Protein AF-A0A847VQB8-F1 (afdb_monomer_lite)

Secondary structure (DSSP, 8-state):
--HHHHHHHHHHHHHHHHHHHHHHHHHHHHHHHHHHHHHHHHHHHHHHHHHHHHHHHHHHHHHHHHHHHHHHHHHH--PPP------------------------PPP-S-TTSS--SEEE----TT------PPTT-TTTSEEE-

Structure (mmCIF, N/CA/C/O backbone):
data_AF-A0A847VQB8-F1
#
_entry.id   AF-A0A847VQB8-F1
#
loop_
_atom_site.group_PDB
_atom_site.id
_atom_site.type_symbol
_atom_site.label_atom_id
_atom_site.label_alt_id
_atom_site.label_comp_id
_atom_site.label_asym_id
_atom_site.label_entity_id
_atom_site.label_seq_id
_atom_site.pdbx_PDB_ins_code
_atom_site.Cartn_x
_atom_site.Cartn_y
_atom_site.Cartn_z
_atom_site.occupancy
_atom_site.B_iso_or_equiv
_atom_site.auth_seq_id
_atom_site.auth_comp_id
_atom_site.auth_asym_id
_atom_site.auth_atom_id
_atom_site.pdbx_PDB_model_num
ATOM 1 N N . MET A 1 1 ? 34.970 0.532 -39.005 1.00 57.41 1 MET A N 1
ATOM 2 C CA . MET A 1 1 ? 33.813 1.270 -38.434 1.00 57.41 1 MET A CA 1
ATOM 3 C C . MET A 1 1 ? 32.731 0.390 -37.790 1.00 57.41 1 MET A C 1
ATOM 5 O O . MET A 1 1 ? 32.004 0.920 -36.962 1.00 57.41 1 MET A O 1
ATOM 9 N N . LYS A 1 2 ? 32.601 -0.912 -38.112 1.00 62.44 2 LYS A N 1
ATOM 10 C CA . LYS A 1 2 ? 31.573 -1.794 -37.508 1.00 62.44 2 LYS A CA 1
ATOM 11 C C . LYS A 1 2 ? 31.875 -2.231 -36.062 1.00 62.44 2 LYS A C 1
ATOM 13 O O . LYS A 1 2 ? 30.951 -2.322 -35.268 1.00 62.44 2 LYS A O 1
ATOM 18 N N . GLU A 1 3 ? 33.148 -2.394 -35.710 1.00 68.69 3 GLU A N 1
ATOM 19 C CA . GLU A 1 3 ? 3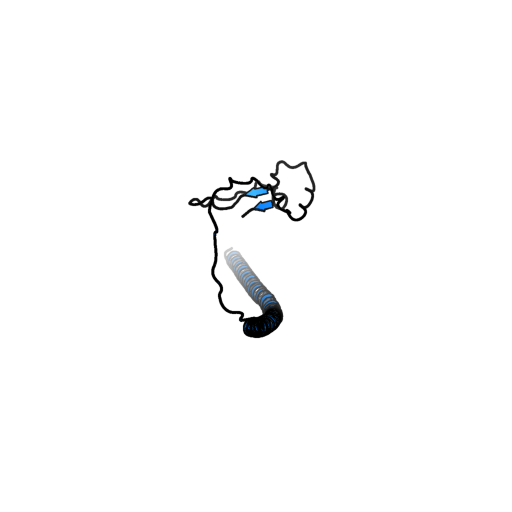3.603 -2.869 -34.389 1.00 68.69 3 GLU A CA 1
ATOM 20 C C . GLU A 1 3 ? 33.070 -2.024 -33.215 1.00 68.69 3 GLU A C 1
ATOM 22 O O . GLU A 1 3 ? 32.497 -2.551 -32.266 1.00 68.69 3 GLU A O 1
ATOM 27 N N . ASN A 1 4 ? 33.089 -0.694 -33.357 1.00 76.50 4 ASN A N 1
ATOM 28 C CA . ASN A 1 4 ? 32.594 0.234 -32.334 1.00 76.50 4 ASN A CA 1
ATOM 29 C C . ASN A 1 4 ? 31.078 0.149 -32.069 1.00 76.50 4 ASN A C 1
ATOM 31 O O . ASN A 1 4 ? 30.610 0.643 -31.043 1.00 76.50 4 ASN A O 1
ATOM 35 N N . GLN A 1 5 ? 30.278 -0.414 -32.982 1.00 79.88 5 GLN A N 1
ATOM 36 C CA . GLN A 1 5 ? 28.830 -0.532 -32.768 1.00 79.88 5 GLN A CA 1
ATOM 37 C C . GLN A 1 5 ? 28.461 -1.743 -31.912 1.00 79.88 5 GLN A C 1
ATOM 39 O O . GLN A 1 5 ? 27.519 -1.665 -31.119 1.00 79.88 5 GLN A O 1
ATOM 44 N N . ASP A 1 6 ? 29.201 -2.842 -32.034 1.00 83.88 6 ASP A N 1
ATOM 45 C CA . ASP A 1 6 ? 28.913 -4.064 -31.286 1.00 83.88 6 ASP A CA 1
ATOM 46 C C . ASP A 1 6 ? 29.335 -3.941 -29.818 1.00 83.88 6 ASP A C 1
ATOM 48 O O . ASP A 1 6 ? 28.625 -4.420 -28.931 1.00 83.88 6 ASP A O 1
ATOM 52 N N . GLU A 1 7 ? 30.417 -3.216 -29.529 1.00 85.44 7 GLU A N 1
ATOM 53 C CA . GLU A 1 7 ? 30.835 -2.914 -28.154 1.00 85.44 7 GLU A CA 1
ATOM 54 C C . GLU A 1 7 ? 29.818 -2.037 -27.417 1.00 85.44 7 GLU A C 1
ATOM 56 O O . GLU A 1 7 ? 29.418 -2.348 -26.294 1.00 85.44 7 GLU A O 1
ATOM 61 N N . ARG A 1 8 ? 29.296 -0.996 -28.079 1.00 84.88 8 ARG A N 1
ATOM 62 C CA . ARG A 1 8 ? 28.245 -0.134 -27.511 1.00 84.88 8 ARG A CA 1
ATOM 63 C C . ARG A 1 8 ? 26.967 -0.915 -27.206 1.00 84.88 8 ARG A C 1
ATOM 65 O O . ARG A 1 8 ? 26.365 -0.723 -26.151 1.00 84.88 8 ARG A O 1
ATOM 72 N N . LYS A 1 9 ? 26.573 -1.839 -28.090 1.00 87.62 9 LYS A N 1
ATOM 73 C CA . LYS A 1 9 ? 25.417 -2.724 -27.865 1.00 87.62 9 LYS A CA 1
ATOM 74 C C . LYS A 1 9 ? 25.640 -3.686 -26.699 1.00 87.62 9 LYS A C 1
ATOM 76 O O . LYS A 1 9 ? 24.699 -3.944 -25.949 1.00 87.62 9 LYS A O 1
ATOM 81 N N . LYS A 1 10 ? 26.858 -4.210 -26.522 1.00 89.25 10 LYS A N 1
ATOM 82 C CA . LYS A 1 10 ? 27.205 -5.062 -25.373 1.00 89.25 10 LYS A CA 1
ATOM 83 C C . LYS A 1 10 ? 27.106 -4.287 -24.058 1.00 89.25 10 LYS A C 1
ATOM 85 O O . LYS A 1 10 ? 26.440 -4.762 -23.145 1.00 89.25 10 LYS A O 1
ATOM 90 N N . ILE A 1 11 ? 27.669 -3.079 -23.991 1.00 91.62 11 ILE A N 1
ATOM 91 C CA . ILE A 1 11 ? 27.610 -2.224 -22.792 1.00 91.62 11 ILE A CA 1
ATOM 92 C C . ILE A 1 11 ? 26.157 -1.878 -22.435 1.00 91.62 11 ILE A C 1
ATOM 94 O O . ILE A 1 11 ? 25.763 -1.993 -21.276 1.00 91.62 11 ILE A O 1
ATOM 98 N N . MET A 1 12 ? 25.329 -1.542 -23.432 1.00 92.81 12 MET A N 1
ATOM 99 C CA . MET A 1 12 ? 23.909 -1.250 -23.212 1.00 92.81 12 MET A CA 1
ATOM 100 C C . MET A 1 12 ? 23.149 -2.462 -22.653 1.00 92.81 12 MET A C 1
ATOM 102 O O . MET A 1 12 ? 22.396 -2.323 -21.692 1.00 92.81 12 MET A O 1
ATOM 106 N N . LYS A 1 13 ? 23.375 -3.664 -23.204 1.00 93.50 13 LYS A N 1
ATOM 107 C CA . LYS A 1 13 ? 22.748 -4.898 -22.700 1.00 93.50 13 LYS A CA 1
ATOM 108 C C . LYS A 1 13 ? 23.161 -5.210 -21.263 1.00 93.50 13 LYS A C 1
ATOM 110 O O . LYS A 1 13 ? 22.306 -5.568 -20.460 1.00 93.50 13 LYS A O 1
ATOM 115 N N . VAL A 1 14 ? 24.442 -5.046 -20.933 1.00 96.31 14 VAL A N 1
ATOM 116 C CA . VAL A 1 14 ? 24.949 -5.267 -19.570 1.00 96.31 14 VAL A CA 1
ATOM 117 C C . VAL A 1 14 ? 24.317 -4.282 -18.586 1.00 96.31 14 VAL A C 1
ATOM 119 O O . VAL A 1 14 ? 23.876 -4.700 -17.519 1.00 96.31 14 VAL A O 1
ATOM 122 N N . GLY A 1 15 ? 24.191 -3.005 -18.962 1.00 96.25 15 GLY A N 1
ATOM 123 C CA . GLY A 1 15 ? 23.522 -1.999 -18.133 1.00 96.25 15 GLY A CA 1
ATOM 124 C C . GLY A 1 15 ? 22.062 -2.349 -17.837 1.00 96.25 15 GLY A C 1
ATOM 125 O O . GLY A 1 15 ? 21.636 -2.289 -16.687 1.00 96.25 15 GLY A O 1
ATOM 126 N N . VAL A 1 16 ? 21.311 -2.795 -18.849 1.00 96.75 16 VAL A N 1
ATOM 127 C CA . VAL A 1 16 ? 19.906 -3.208 -18.674 1.00 96.75 16 VAL A CA 1
ATOM 128 C C . VAL A 1 16 ? 19.790 -4.420 -17.748 1.00 96.75 16 VAL A C 1
ATOM 130 O O . VAL A 1 16 ? 18.934 -4.429 -16.866 1.00 96.75 16 VAL A O 1
ATOM 133 N N . ILE A 1 17 ? 20.665 -5.418 -17.906 1.00 97.06 17 ILE A N 1
ATOM 134 C CA . ILE A 1 17 ? 20.681 -6.608 -17.042 1.00 97.06 17 ILE A CA 1
ATOM 135 C C . ILE A 1 17 ? 20.980 -6.215 -15.590 1.00 97.06 17 ILE A C 1
ATOM 137 O O . ILE A 1 17 ? 20.297 -6.678 -14.679 1.00 97.06 17 ILE A O 1
ATOM 141 N N . LEU A 1 18 ? 21.949 -5.325 -15.369 1.00 97.00 18 LEU A N 1
ATOM 142 C CA . LEU A 1 18 ? 22.316 -4.862 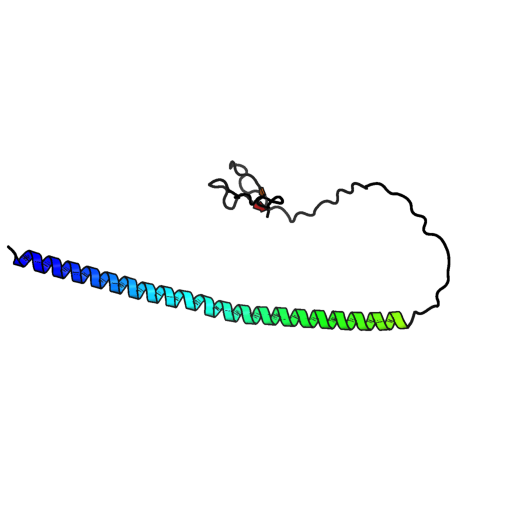-14.032 1.00 97.00 18 LEU A CA 1
ATOM 143 C C . LEU A 1 18 ? 21.165 -4.106 -13.351 1.00 97.00 18 LEU A C 1
ATOM 145 O O . LEU A 1 18 ? 20.870 -4.364 -12.186 1.00 97.00 18 LEU A O 1
ATOM 149 N N . ILE A 1 19 ? 20.464 -3.235 -14.082 1.00 97.38 19 ILE A N 1
ATOM 150 C CA . ILE A 1 19 ? 19.287 -2.517 -13.565 1.00 97.38 19 ILE A CA 1
ATOM 151 C C . ILE A 1 19 ? 18.157 -3.495 -13.219 1.00 97.38 19 ILE A C 1
ATOM 153 O O . ILE A 1 19 ? 17.562 -3.380 -12.150 1.00 97.38 19 ILE A O 1
ATOM 157 N N . MET A 1 20 ? 17.890 -4.486 -14.075 1.00 97.44 20 MET A N 1
ATOM 158 C CA . MET A 1 20 ? 16.889 -5.528 -13.808 1.00 97.44 20 MET A CA 1
ATOM 159 C C . MET A 1 20 ? 17.182 -6.291 -12.511 1.00 97.44 20 MET A C 1
ATOM 161 O O . MET A 1 20 ? 16.282 -6.504 -11.701 1.00 97.44 20 MET A O 1
ATOM 165 N N . ILE A 1 21 ? 18.448 -6.651 -12.280 1.00 97.75 21 ILE A N 1
ATOM 166 C CA . ILE A 1 21 ? 18.870 -7.331 -11.049 1.00 97.75 21 ILE A CA 1
ATOM 167 C C . ILE A 1 21 ? 18.657 -6.428 -9.827 1.00 97.75 21 ILE A C 1
ATOM 169 O O . ILE A 1 21 ? 18.134 -6.892 -8.816 1.00 97.75 21 ILE A O 1
ATOM 173 N N . LEU A 1 22 ? 19.009 -5.141 -9.911 1.00 97.50 22 LEU A N 1
ATOM 174 C CA . LEU A 1 22 ? 18.808 -4.195 -8.807 1.00 97.50 22 LEU A CA 1
ATOM 175 C C . LEU A 1 22 ? 17.328 -4.033 -8.447 1.00 97.50 22 LEU A C 1
ATOM 177 O O . LEU A 1 22 ? 16.982 -4.076 -7.266 1.00 97.50 22 LEU A O 1
ATOM 181 N N . VAL A 1 23 ? 16.452 -3.905 -9.449 1.00 97.25 23 VAL A N 1
ATOM 182 C CA . VAL A 1 23 ? 14.997 -3.836 -9.235 1.00 97.25 23 VAL A CA 1
ATOM 183 C C . VAL A 1 23 ? 14.490 -5.120 -8.581 1.00 97.25 23 VAL A C 1
ATOM 185 O O . VAL A 1 23 ? 13.700 -5.052 -7.644 1.00 97.25 23 VAL A O 1
ATOM 188 N N . PHE A 1 24 ? 14.976 -6.283 -9.016 1.00 97.12 24 PHE A N 1
ATOM 189 C CA . PHE A 1 24 ? 14.581 -7.569 -8.445 1.00 97.12 24 PHE A CA 1
ATOM 190 C C . PHE A 1 24 ? 15.001 -7.714 -6.973 1.00 97.12 24 PHE A C 1
ATOM 192 O O . PHE A 1 24 ? 14.194 -8.116 -6.137 1.00 97.12 24 PHE A O 1
ATOM 199 N N . VAL A 1 25 ? 16.232 -7.328 -6.623 1.00 96.62 25 VAL A N 1
ATOM 200 C CA . VAL A 1 25 ? 16.709 -7.344 -5.229 1.00 96.62 25 VAL A CA 1
ATOM 201 C C . VAL A 1 25 ? 15.923 -6.358 -4.364 1.00 96.62 25 VAL A C 1
ATOM 203 O O . VAL A 1 25 ? 15.508 -6.714 -3.260 1.00 96.62 25 VAL A O 1
ATOM 206 N N . PHE A 1 26 ? 15.674 -5.144 -4.862 1.00 96.31 26 PHE A N 1
ATOM 207 C CA . PHE A 1 26 ? 14.856 -4.157 -4.158 1.00 96.31 26 PHE A CA 1
ATOM 208 C C . PHE A 1 26 ? 13.433 -4.674 -3.927 1.00 96.31 26 PHE A C 1
ATOM 210 O O . PHE A 1 26 ? 12.908 -4.564 -2.822 1.00 96.31 26 PHE A O 1
ATOM 217 N N . TRP A 1 27 ? 12.835 -5.314 -4.931 1.00 95.75 27 TRP A N 1
ATOM 218 C CA . TRP A 1 27 ? 11.509 -5.914 -4.823 1.00 95.75 27 TRP A CA 1
ATOM 219 C C . TRP A 1 27 ? 11.454 -7.017 -3.756 1.00 95.75 27 TRP A C 1
ATOM 221 O O . TRP A 1 27 ? 10.559 -7.007 -2.911 1.00 95.75 27 TRP A O 1
ATOM 231 N N . LEU A 1 28 ? 12.450 -7.910 -3.711 1.00 94.56 28 LEU A N 1
ATOM 232 C CA . LEU A 1 28 ? 12.562 -8.920 -2.650 1.00 94.56 28 LEU A CA 1
ATOM 233 C C . LEU A 1 28 ? 12.726 -8.292 -1.260 1.00 94.56 28 LEU A C 1
ATOM 235 O O . LEU A 1 28 ? 12.172 -8.799 -0.284 1.00 94.56 28 LEU A O 1
ATOM 239 N N . PHE A 1 29 ? 13.467 -7.187 -1.161 1.00 93.75 29 PHE A N 1
ATOM 240 C CA . PHE A 1 29 ? 13.654 -6.470 0.097 1.00 93.75 29 PHE A CA 1
ATOM 241 C C . PHE A 1 29 ? 12.352 -5.823 0.585 1.00 93.75 29 PHE A C 1
ATOM 243 O O . PHE A 1 29 ? 12.000 -5.972 1.754 1.00 93.75 29 PHE A O 1
ATOM 250 N N . VAL A 1 30 ? 11.604 -5.171 -0.312 1.00 91.12 30 VAL A N 1
ATOM 251 C CA . VAL A 1 30 ? 10.286 -4.589 -0.017 1.00 91.12 30 VAL A CA 1
ATOM 252 C C . VAL A 1 30 ? 9.308 -5.670 0.429 1.00 91.12 30 VAL A C 1
ATOM 254 O O . VAL A 1 30 ? 8.663 -5.504 1.462 1.00 91.12 30 VAL A O 1
ATOM 257 N N . MET A 1 31 ? 9.252 -6.801 -0.282 1.00 88.00 31 MET A N 1
ATOM 258 C CA . MET A 1 31 ? 8.417 -7.939 0.108 1.00 88.00 31 MET A CA 1
ATOM 259 C C . MET A 1 31 ? 8.790 -8.422 1.511 1.00 88.00 31 MET A C 1
ATOM 261 O O . MET A 1 31 ? 7.940 -8.450 2.398 1.00 88.00 31 MET A O 1
ATOM 265 N N . LYS A 1 32 ? 10.073 -8.708 1.766 1.00 84.75 32 LYS A N 1
ATOM 266 C CA . LYS A 1 32 ? 10.536 -9.169 3.082 1.00 84.75 32 LYS A CA 1
ATOM 267 C C . LYS A 1 32 ? 10.220 -8.170 4.202 1.00 84.75 32 LYS A C 1
ATOM 269 O O . LYS A 1 32 ? 9.813 -8.588 5.281 1.00 84.75 32 LYS A O 1
ATOM 274 N N . HIS A 1 33 ? 10.382 -6.869 3.960 1.00 81.94 33 HIS A N 1
ATOM 275 C CA . HIS A 1 33 ? 10.075 -5.838 4.951 1.00 81.94 33 HIS A CA 1
ATOM 276 C C . HIS A 1 33 ? 8.566 -5.683 5.194 1.00 81.94 33 HIS A C 1
ATOM 278 O O . HIS A 1 33 ? 8.153 -5.493 6.336 1.00 81.94 33 HIS A O 1
ATOM 284 N N . SER A 1 34 ? 7.740 -5.834 4.153 1.00 76.50 34 SER A N 1
ATOM 285 C CA . SER A 1 34 ? 6.278 -5.806 4.267 1.00 76.50 34 SER A CA 1
ATOM 286 C C . SER A 1 34 ? 5.745 -6.946 5.138 1.00 76.50 34 SER A C 1
ATOM 288 O O . SER A 1 34 ? 4.847 -6.727 5.945 1.00 76.50 34 SER A O 1
ATOM 290 N N . PHE A 1 35 ? 6.319 -8.150 5.032 1.00 67.31 35 PHE A N 1
ATOM 291 C CA . PHE A 1 35 ? 5.887 -9.297 5.841 1.00 67.31 35 PHE A CA 1
ATOM 292 C C . PHE A 1 35 ? 6.305 -9.208 7.316 1.00 67.31 35 PHE A C 1
ATOM 294 O O . PHE A 1 35 ? 5.638 -9.779 8.175 1.00 67.31 35 PHE A O 1
ATOM 301 N N . ILE A 1 36 ? 7.378 -8.477 7.639 1.00 63.16 36 ILE A N 1
ATOM 302 C CA . ILE A 1 36 ? 7.842 -8.334 9.030 1.00 63.16 36 ILE A CA 1
ATOM 303 C C . ILE A 1 36 ? 6.868 -7.493 9.871 1.00 63.16 36 ILE A C 1
ATOM 305 O O . ILE A 1 36 ? 6.715 -7.764 11.058 1.00 63.16 36 ILE A O 1
ATOM 309 N N . LYS A 1 37 ? 6.167 -6.518 9.274 1.00 59.16 37 LYS A N 1
ATOM 310 C CA . LYS A 1 37 ? 5.212 -5.674 10.014 1.00 59.16 37 LYS A CA 1
ATOM 311 C C . LYS A 1 37 ? 3.943 -6.436 10.416 1.00 59.16 37 LYS A C 1
ATOM 313 O O . LYS A 1 37 ? 3.525 -6.334 11.562 1.00 59.16 37 LYS A O 1
ATOM 318 N N . GLN A 1 38 ? 3.421 -7.302 9.543 1.00 57.34 38 GLN A N 1
ATOM 319 C CA . GLN A 1 38 ? 2.253 -8.139 9.860 1.00 57.34 38 GLN A CA 1
ATOM 320 C C . GLN A 1 38 ? 2.527 -9.189 10.946 1.00 57.34 38 GLN A C 1
ATOM 322 O O . GLN A 1 38 ? 1.638 -9.509 11.725 1.00 57.34 38 GLN A O 1
ATOM 327 N N . ALA A 1 39 ? 3.749 -9.720 11.043 1.00 56.47 39 ALA A N 1
ATOM 328 C CA . ALA A 1 39 ? 4.071 -10.716 12.069 1.00 56.47 39 ALA A CA 1
ATOM 329 C C . ALA A 1 39 ? 4.159 -10.124 13.491 1.00 56.47 39 ALA A C 1
ATOM 331 O O . ALA A 1 39 ? 4.005 -10.861 14.467 1.00 56.47 39 ALA A O 1
ATOM 332 N N . SER A 1 40 ? 4.408 -8.815 13.614 1.00 53.22 40 SER A N 1
ATOM 333 C CA . SER A 1 40 ? 4.431 -8.131 14.912 1.00 53.22 40 SER A CA 1
ATOM 334 C C . SER A 1 40 ? 3.025 -7.728 15.366 1.00 53.22 40 SER A C 1
ATOM 336 O O . SER A 1 40 ? 2.720 -7.857 16.545 1.00 53.22 40 SER A O 1
ATOM 338 N N . GLU A 1 41 ? 2.158 -7.329 14.433 1.00 51.59 41 GLU A N 1
ATOM 339 C CA . GLU A 1 41 ? 0.759 -6.958 14.705 1.00 51.59 41 GLU A CA 1
ATOM 340 C C . GLU A 1 41 ? -0.095 -8.187 15.065 1.00 51.59 41 GLU A C 1
ATOM 342 O O . GLU A 1 41 ? -0.814 -8.174 16.052 1.00 51.59 41 GLU A O 1
ATOM 347 N N . VAL A 1 42 ? 0.100 -9.325 14.383 1.00 53.69 42 VAL A N 1
ATOM 348 C CA . VAL A 1 42 ? -0.666 -10.568 14.633 1.00 53.69 42 VAL A CA 1
ATOM 349 C C . VAL A 1 42 ? -0.411 -11.195 16.015 1.00 53.69 42 VAL A C 1
ATOM 351 O O . VAL A 1 42 ? -1.245 -11.958 16.505 1.00 53.69 42 VAL A O 1
ATOM 354 N N . ASN A 1 43 ? 0.733 -10.925 16.653 1.00 54.41 43 ASN A N 1
ATOM 355 C CA . ASN A 1 43 ? 0.968 -11.378 18.031 1.00 54.41 43 ASN A CA 1
ATOM 356 C C . ASN A 1 43 ? 0.384 -10.406 19.064 1.00 54.41 43 ASN A C 1
ATOM 358 O O . ASN A 1 43 ? -0.076 -10.864 20.104 1.00 54.41 43 ASN A O 1
ATOM 362 N N . GLN A 1 44 ? 0.340 -9.108 18.755 1.00 56.16 44 GLN A N 1
ATOM 363 C CA . GLN A 1 44 ? -0.273 -8.094 19.611 1.00 56.16 44 GLN A CA 1
ATOM 364 C C . GLN A 1 44 ? -1.808 -8.196 19.581 1.00 56.16 44 GLN A C 1
ATOM 366 O O . GLN A 1 44 ? -2.437 -8.249 20.633 1.00 56.16 44 GLN A O 1
ATOM 371 N N . ASP A 1 45 ? -2.391 -8.409 18.396 1.00 56.25 45 ASP A N 1
ATOM 372 C CA . ASP A 1 45 ? -3.819 -8.698 18.226 1.00 56.25 45 ASP A CA 1
ATOM 373 C C . ASP A 1 45 ? -4.246 -9.954 18.994 1.00 56.25 45 ASP A C 1
ATOM 375 O O . ASP A 1 45 ? -5.353 -10.022 19.507 1.00 56.25 45 ASP A O 1
ATOM 379 N N . LYS A 1 46 ? -3.392 -10.980 19.104 1.00 59.25 46 LYS A N 1
ATOM 380 C CA . LYS A 1 46 ? -3.742 -12.207 19.840 1.00 59.25 46 LYS A CA 1
ATOM 381 C C . LYS A 1 46 ? -3.780 -12.019 21.352 1.00 59.25 46 LYS A C 1
ATOM 383 O O . LYS A 1 46 ? -4.598 -12.681 21.987 1.00 59.25 46 LYS A O 1
ATOM 388 N N . GLU A 1 47 ? -2.918 -11.175 21.914 1.00 65.88 47 GLU A N 1
ATOM 389 C CA . GLU A 1 47 ? -2.965 -10.853 23.344 1.00 65.88 47 GLU A CA 1
ATOM 390 C C . GLU A 1 47 ? -4.163 -9.949 23.666 1.00 65.88 47 GLU A C 1
ATOM 392 O O . GLU A 1 47 ? -4.886 -10.233 24.620 1.00 65.88 47 GLU A O 1
ATOM 397 N N . GLU A 1 48 ? -4.463 -8.952 22.827 1.00 70.75 48 GLU A N 1
ATOM 398 C CA . GLU A 1 48 ? -5.635 -8.080 23.014 1.00 70.75 48 GLU A CA 1
ATOM 399 C C . GLU A 1 48 ? -6.966 -8.834 22.831 1.00 70.75 48 GLU A C 1
ATOM 401 O O . GLU A 1 48 ? -7.916 -8.644 23.588 1.00 70.75 48 GLU A O 1
ATOM 406 N N . LEU A 1 49 ? -7.050 -9.768 21.879 1.00 73.56 49 LEU A N 1
ATOM 407 C CA . LEU A 1 49 ? -8.261 -10.577 21.679 1.00 73.56 49 LEU A CA 1
ATOM 408 C C . LEU A 1 49 ? -8.468 -11.598 22.810 1.00 73.56 49 LEU A C 1
ATOM 410 O O . LEU A 1 49 ? -9.604 -11.989 23.081 1.00 73.56 49 LEU A O 1
ATOM 414 N N . GLN A 1 50 ? -7.395 -12.028 23.484 1.00 77.00 50 GLN A N 1
ATOM 415 C CA . GLN A 1 50 ? -7.498 -12.855 24.688 1.00 77.00 50 GLN A CA 1
ATOM 416 C C . GLN A 1 50 ? -7.999 -12.043 25.882 1.00 77.00 50 GLN A C 1
ATOM 418 O O . GLN A 1 50 ? -8.960 -12.475 26.514 1.00 77.00 50 GLN A O 1
ATOM 423 N N . SER A 1 51 ? -7.457 -10.845 26.125 1.00 78.44 51 SER A N 1
ATOM 424 C CA . SER A 1 51 ? -7.919 -10.000 27.233 1.00 78.44 51 SER A CA 1
ATOM 425 C C . SER A 1 51 ? -9.382 -9.582 27.073 1.00 78.44 51 SER A C 1
ATOM 427 O O . SER A 1 51 ? -10.150 -9.665 28.027 1.00 78.44 51 SER A O 1
ATOM 429 N N . ILE A 1 52 ? -9.817 -9.245 25.852 1.00 83.12 52 ILE A N 1
ATOM 430 C CA . ILE A 1 52 ? -11.227 -8.922 25.568 1.00 83.12 52 ILE A CA 1
ATOM 431 C C . ILE A 1 52 ? -12.136 -10.130 25.836 1.00 83.12 52 ILE A C 1
ATOM 433 O O . ILE A 1 52 ? -13.248 -9.987 26.349 1.00 83.12 52 ILE A O 1
ATOM 437 N N . ARG A 1 53 ? -11.683 -11.342 25.495 1.00 84.50 53 ARG A N 1
ATOM 438 C CA . ARG A 1 53 ? -12.455 -12.570 25.721 1.00 84.50 53 ARG A CA 1
ATOM 439 C C . ARG A 1 53 ? -12.582 -12.904 27.206 1.00 84.50 53 ARG A C 1
ATOM 441 O O . ARG A 1 53 ? -13.647 -13.358 27.624 1.00 84.50 53 ARG A O 1
ATOM 448 N N . ASP A 1 54 ? -11.524 -12.677 27.973 1.00 87.94 54 ASP A N 1
ATOM 449 C CA . ASP A 1 54 ? -11.511 -12.923 29.413 1.00 87.94 54 ASP A CA 1
ATOM 450 C C . ASP A 1 54 ? -12.411 -11.919 30.155 1.00 87.94 54 ASP A C 1
ATOM 452 O O . ASP A 1 54 ? -13.227 -12.329 30.981 1.00 87.94 54 ASP A O 1
ATOM 456 N N . GLU A 1 55 ? -12.379 -10.637 29.775 1.00 86.25 55 GLU A N 1
ATOM 457 C CA . GLU A 1 55 ? -13.283 -9.605 30.310 1.00 86.25 55 GLU A CA 1
ATOM 458 C C . GLU A 1 55 ? -14.761 -9.883 29.977 1.00 86.25 55 GLU A C 1
ATOM 460 O O . GLU A 1 55 ? -15.655 -9.686 30.810 1.00 86.25 55 GLU A O 1
ATOM 465 N N . LEU A 1 56 ? -15.039 -10.393 28.772 1.00 90.12 56 LEU A N 1
ATOM 466 C CA . LEU A 1 56 ? -16.382 -10.814 28.369 1.00 90.12 56 LEU A CA 1
ATOM 467 C C . LEU A 1 56 ? -16.885 -11.991 29.204 1.00 90.12 56 LEU A C 1
ATOM 469 O O . LEU A 1 56 ? -18.024 -11.947 29.663 1.00 90.12 56 LEU A O 1
ATOM 473 N N . ASN A 1 57 ? -16.057 -13.017 29.423 1.00 92.38 57 ASN A N 1
ATOM 474 C CA . ASN A 1 57 ? -16.427 -14.159 30.259 1.00 92.38 57 ASN A CA 1
ATOM 475 C C . ASN A 1 57 ? -16.707 -13.732 31.704 1.00 92.38 57 ASN A C 1
ATOM 477 O O . ASN A 1 57 ? -17.724 -14.132 32.265 1.00 92.38 57 ASN A O 1
ATOM 481 N N . GLU A 1 58 ? -15.871 -12.866 32.280 1.00 91.25 58 GLU A N 1
ATOM 482 C CA . GLU A 1 58 ? -16.078 -12.369 33.643 1.00 91.25 58 GLU A CA 1
ATOM 483 C C . GLU A 1 58 ? -17.393 -11.580 33.770 1.00 91.25 58 GLU A C 1
ATOM 485 O O . GLU A 1 58 ? -18.138 -11.720 34.744 1.00 91.25 58 GLU A O 1
ATOM 490 N N . THR A 1 59 ? -17.714 -10.770 32.759 1.00 89.38 59 THR A N 1
ATOM 491 C CA . THR A 1 59 ? -18.963 -10.001 32.714 1.00 89.38 59 THR A CA 1
ATOM 492 C C . THR A 1 59 ? -20.177 -10.926 32.597 1.00 89.38 59 THR A C 1
ATOM 494 O O . THR A 1 59 ? -21.190 -10.710 33.267 1.00 89.38 59 THR A O 1
ATOM 497 N N . LEU A 1 60 ? -20.073 -11.983 31.788 1.00 91.12 60 LEU A N 1
ATOM 498 C CA . LEU A 1 60 ? -21.137 -12.963 31.569 1.00 91.12 60 LEU A CA 1
ATOM 499 C C . LEU A 1 60 ? -21.399 -13.806 32.824 1.00 91.12 60 LEU A C 1
ATOM 501 O O . LEU A 1 60 ? -22.559 -14.032 33.172 1.00 91.12 60 LEU A O 1
ATOM 505 N N . ASP A 1 61 ? -20.346 -14.186 33.547 1.00 91.38 61 ASP A N 1
ATOM 506 C CA . ASP A 1 61 ? -20.458 -14.893 34.824 1.00 91.38 61 ASP A CA 1
ATOM 507 C C . ASP A 1 61 ? -21.112 -14.018 35.899 1.00 91.38 61 ASP A C 1
ATOM 509 O O . ASP A 1 61 ? -22.043 -14.463 36.574 1.00 91.38 61 ASP A O 1
ATOM 513 N N . LYS A 1 62 ? -20.722 -12.740 36.001 1.00 88.06 62 LYS A N 1
ATOM 514 C CA . LYS A 1 62 ? -21.351 -11.776 36.924 1.00 88.06 62 LYS A CA 1
ATOM 515 C C . LYS A 1 62 ? -22.831 -11.542 36.610 1.00 88.06 62 LYS A C 1
ATOM 517 O O . LYS A 1 62 ? -23.645 -11.437 37.528 1.00 88.06 62 LYS A O 1
ATOM 522 N N . LEU A 1 63 ? -23.197 -11.486 35.328 1.00 86.94 63 LEU A N 1
ATOM 523 C CA . LEU A 1 63 ? -24.591 -11.386 34.884 1.00 86.94 63 LEU A CA 1
ATOM 524 C C . LEU A 1 63 ? -25.390 -12.641 35.238 1.00 86.94 63 LEU A C 1
ATOM 526 O O . LEU A 1 63 ? -26.497 -12.530 35.759 1.00 86.94 63 LEU A O 1
ATOM 530 N N . ASN A 1 64 ? -24.830 -13.825 34.998 1.00 89.19 64 ASN A N 1
ATOM 531 C CA . ASN A 1 64 ? -25.487 -15.089 35.314 1.00 89.19 64 ASN A CA 1
ATOM 532 C C . ASN A 1 64 ? -25.681 -15.263 36.832 1.00 89.19 64 ASN A C 1
ATOM 534 O O . ASN A 1 64 ? -26.745 -15.679 37.291 1.00 89.19 64 ASN A O 1
ATOM 538 N N . GLU A 1 65 ? -24.691 -14.869 37.633 1.00 88.06 65 GLU A N 1
ATOM 539 C CA . GLU A 1 65 ? -24.805 -14.857 39.091 1.00 88.06 65 GLU A CA 1
ATOM 540 C C . GLU A 1 65 ? -25.866 -13.849 39.570 1.00 88.06 65 GLU A C 1
ATOM 542 O O . GLU A 1 65 ? -26.669 -14.164 40.451 1.00 88.06 65 GLU A O 1
ATOM 547 N N . GLY A 1 66 ? -25.926 -12.662 38.955 1.00 83.12 66 GLY A N 1
ATOM 548 C CA . GLY A 1 66 ? -26.961 -11.660 39.215 1.00 83.12 66 GLY A CA 1
ATOM 549 C C . GLY A 1 66 ? -28.370 -12.159 38.883 1.00 83.12 66 GLY A C 1
ATOM 550 O O . GLY A 1 66 ? -29.282 -11.997 39.693 1.00 83.12 66 GLY A O 1
ATOM 551 N N . LEU A 1 67 ? -28.549 -12.830 37.741 1.00 83.69 67 LEU A N 1
ATOM 552 C CA . LEU A 1 67 ? -29.834 -13.419 37.352 1.00 83.69 67 LEU A CA 1
ATOM 553 C C . LEU A 1 67 ? -30.270 -14.544 38.298 1.00 83.69 67 LEU A C 1
ATOM 555 O O . LEU A 1 67 ? -31.449 -14.618 38.642 1.00 83.69 67 LEU A O 1
ATOM 559 N N . ASN A 1 68 ? -29.348 -15.397 38.750 1.00 78.12 68 ASN A N 1
ATOM 560 C CA . ASN A 1 68 ? -29.680 -16.455 39.707 1.00 78.12 68 ASN A CA 1
ATOM 561 C C . ASN A 1 68 ? -30.102 -15.884 41.068 1.00 78.12 68 ASN A C 1
ATOM 563 O O . ASN A 1 68 ? -31.076 -16.365 41.645 1.00 78.12 68 ASN A O 1
ATOM 567 N N . LYS A 1 69 ? -29.454 -14.808 41.534 1.00 76.25 69 LYS A N 1
ATOM 568 C CA . LYS A 1 69 ? -29.859 -14.100 42.760 1.00 76.25 69 LYS A CA 1
ATOM 569 C C . LYS A 1 69 ? -31.232 -13.436 42.620 1.00 76.25 69 LYS A C 1
ATOM 571 O O . LYS A 1 69 ? -32.034 -13.501 43.543 1.00 76.25 69 LYS A O 1
ATOM 576 N N . ILE A 1 70 ? -31.539 -12.839 41.467 1.00 69.12 70 ILE A N 1
ATOM 577 C CA . ILE A 1 70 ? -32.861 -12.237 41.209 1.00 69.12 70 ILE A CA 1
ATOM 578 C C . ILE A 1 70 ? -33.954 -13.315 41.176 1.00 69.12 70 ILE A C 1
ATOM 580 O O . ILE A 1 70 ? -35.026 -13.123 41.745 1.00 69.12 70 ILE A O 1
ATOM 584 N N . LYS A 1 71 ? -33.666 -14.477 40.581 1.00 65.06 71 LYS A N 1
ATOM 585 C CA . LYS A 1 71 ? -34.597 -15.609 40.520 1.00 65.06 71 LYS A CA 1
ATOM 586 C C . LYS A 1 71 ? -34.900 -16.219 41.897 1.00 65.06 71 LYS A C 1
ATOM 588 O O . LYS A 1 71 ? -36.019 -16.683 42.118 1.00 65.06 71 LYS A O 1
ATOM 593 N N . GLU A 1 72 ? -33.940 -16.206 42.823 1.00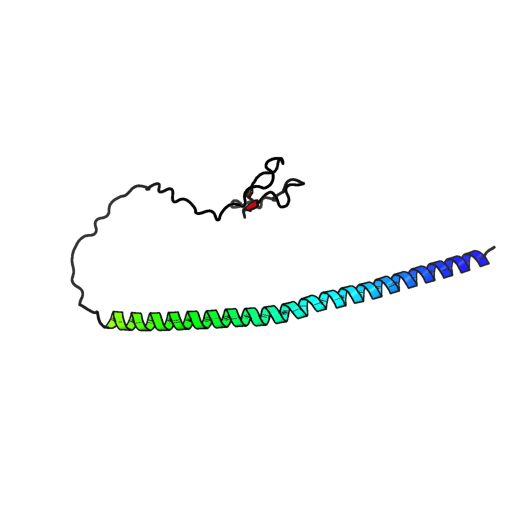 58.41 72 GLU A N 1
ATOM 594 C CA . GLU A 1 72 ? -34.180 -16.586 44.225 1.00 58.41 72 GLU A CA 1
ATOM 595 C C . GLU A 1 72 ? -35.061 -15.561 44.954 1.00 58.41 72 GLU A C 1
ATOM 597 O O . GLU A 1 72 ? -36.010 -15.952 45.631 1.0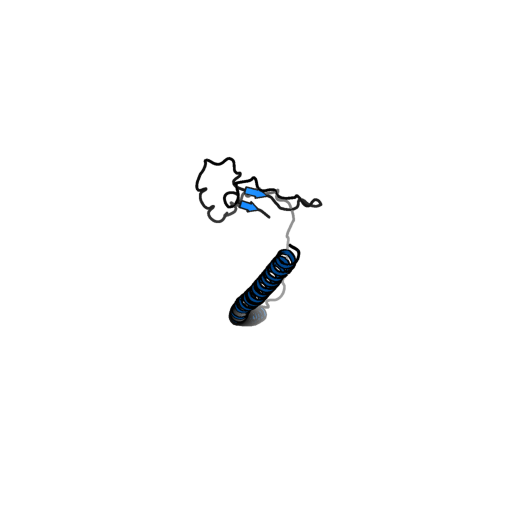0 58.41 72 GLU A O 1
ATOM 602 N N . VAL A 1 73 ? -34.836 -14.258 44.746 1.00 58.47 73 VAL A N 1
ATOM 603 C CA . VAL A 1 73 ? -35.642 -13.189 45.372 1.00 58.47 73 VAL A CA 1
ATOM 604 C C . VAL A 1 73 ? -37.083 -13.148 44.831 1.00 58.47 73 VAL A C 1
ATOM 606 O O . VAL A 1 73 ? -38.014 -12.820 45.568 1.00 58.47 73 VAL A O 1
ATOM 609 N N . GLU A 1 74 ? -37.302 -13.524 43.568 1.00 50.69 74 GLU A N 1
ATOM 610 C CA . GLU A 1 74 ? -38.643 -13.644 42.974 1.00 50.69 74 GLU A CA 1
ATOM 611 C C . GLU A 1 74 ? -39.418 -14.874 43.495 1.00 50.69 74 GLU A C 1
ATOM 613 O O . GLU A 1 74 ? -40.647 -14.851 43.544 1.00 50.69 74 GLU A O 1
ATOM 618 N N . SER A 1 75 ? -38.729 -15.924 43.968 1.00 53.38 75 SER A N 1
ATOM 619 C CA . SER A 1 75 ? -39.387 -17.100 44.567 1.00 53.38 75 SER A CA 1
ATOM 620 C C . SER A 1 75 ? -39.825 -16.904 46.025 1.00 53.38 75 SER A C 1
ATOM 622 O O . SER A 1 75 ? -40.685 -17.651 46.489 1.00 53.38 75 SER A O 1
ATOM 624 N N . GLU A 1 76 ? -39.308 -15.902 46.747 1.00 49.78 76 GLU A N 1
ATOM 625 C CA . GLU A 1 76 ? -39.702 -15.630 48.143 1.00 49.78 76 GLU A CA 1
ATOM 626 C C . GLU A 1 76 ? -40.833 -14.592 48.300 1.00 49.78 76 GLU A C 1
ATOM 628 O O . GLU A 1 76 ? -41.392 -14.464 49.387 1.00 49.78 76 GLU A O 1
ATOM 633 N N . ASN A 1 77 ? -41.253 -13.904 47.227 1.00 48.75 77 ASN A N 1
ATOM 634 C CA . ASN A 1 77 ? -42.328 -12.894 47.263 1.00 48.75 77 ASN A CA 1
ATOM 635 C C . ASN A 1 77 ? -43.591 -13.277 46.466 1.00 48.75 77 ASN A C 1
ATOM 637 O O . ASN A 1 77 ? -44.308 -12.412 45.959 1.00 48.75 77 ASN A O 1
ATOM 641 N N . PHE A 1 78 ? -43.917 -14.570 46.385 1.00 40.59 78 PHE A N 1
ATOM 642 C CA . PHE A 1 78 ? -45.181 -15.031 45.802 1.00 40.59 78 PHE A CA 1
ATOM 643 C C . PHE A 1 78 ? -46.351 -14.826 46.788 1.00 40.59 78 PHE A C 1
ATOM 645 O O . PHE A 1 78 ? -46.772 -15.742 47.494 1.00 40.59 78 PHE A O 1
ATOM 652 N N . LEU A 1 79 ? -46.893 -13.606 46.846 1.00 42.03 79 LEU A N 1
ATOM 653 C CA . LEU A 1 79 ? -48.247 -13.363 47.360 1.00 42.03 79 LEU A CA 1
ATOM 654 C C . LEU A 1 79 ? -49.271 -13.555 46.224 1.00 42.03 79 LEU A C 1
ATOM 656 O O . LEU A 1 79 ? -48.988 -13.216 45.074 1.00 42.03 79 LEU A O 1
ATOM 660 N N . PRO A 1 80 ? -50.456 -14.126 46.509 1.00 51.38 80 PRO A N 1
ATOM 661 C CA . PRO A 1 80 ? -51.378 -14.601 45.487 1.00 51.38 80 PRO A CA 1
ATOM 662 C C . PRO A 1 80 ? -52.115 -13.449 44.790 1.00 51.38 80 PRO A C 1
ATOM 664 O O . PRO A 1 80 ? -52.438 -12.423 45.391 1.00 51.38 80 PRO A O 1
ATOM 667 N N . ALA A 1 81 ? -52.423 -13.670 43.511 1.00 51.16 81 ALA A N 1
ATOM 668 C CA . ALA A 1 81 ? -53.204 -12.787 42.656 1.00 51.16 81 ALA A CA 1
ATOM 669 C C . ALA A 1 81 ? -54.485 -12.282 43.342 1.00 51.16 81 ALA A C 1
ATOM 671 O O . ALA A 1 81 ? -55.337 -13.074 43.747 1.00 51.16 81 ALA A O 1
ATOM 672 N N . THR A 1 82 ? -54.651 -10.957 43.394 1.00 39.31 82 THR A N 1
ATOM 673 C CA . THR A 1 82 ? -55.934 -10.328 43.716 1.00 39.31 82 THR A CA 1
ATOM 674 C C . THR A 1 82 ? -56.270 -9.278 42.660 1.00 39.31 82 THR A C 1
ATOM 676 O O . THR A 1 82 ? -55.555 -8.302 42.464 1.00 39.31 82 THR A O 1
ATOM 679 N N . SER A 1 83 ? -57.368 -9.553 41.962 1.00 41.19 83 SER A N 1
ATOM 680 C CA . SER A 1 83 ? -58.168 -8.672 41.115 1.00 41.19 83 SER A CA 1
ATOM 681 C C . SER A 1 83 ? -58.311 -7.253 41.673 1.00 41.19 83 SER A C 1
ATOM 683 O O . SER A 1 83 ? -58.654 -7.110 42.847 1.00 41.19 83 SER A O 1
ATOM 685 N N . SER A 1 84 ? -58.191 -6.230 40.817 1.00 38.47 84 SER A N 1
ATOM 686 C CA . SER A 1 84 ? -59.268 -5.267 40.494 1.00 38.47 84 SER A CA 1
ATOM 687 C C . SER A 1 84 ? -58.754 -4.046 39.719 1.00 38.47 84 SER A C 1
ATOM 689 O O . SER A 1 84 ? -57.707 -3.489 40.030 1.00 38.47 84 SER A O 1
ATOM 691 N N . SER A 1 85 ? -59.616 -3.609 38.796 1.00 39.12 85 SER A N 1
ATOM 692 C CA . SER A 1 85 ? -59.885 -2.223 38.377 1.00 39.12 85 SER A CA 1
ATOM 693 C C . SER A 1 85 ? -58.848 -1.439 37.559 1.00 39.12 85 SER A C 1
ATOM 695 O O . SER A 1 85 ? -57.815 -1.007 38.053 1.00 39.12 85 SER A O 1
ATOM 697 N N . ASP A 1 86 ? -59.291 -1.151 36.330 1.00 42.62 86 ASP A N 1
ATOM 698 C CA . ASP A 1 86 ? -59.245 0.161 35.676 1.00 42.62 86 ASP A CA 1
ATOM 699 C C . ASP A 1 86 ? -57.888 0.731 35.262 1.00 42.62 86 ASP A C 1
ATOM 701 O O . ASP A 1 86 ? -57.263 1.509 35.976 1.00 42.62 86 ASP A O 1
ATOM 705 N N . ILE A 1 87 ? -57.527 0.490 33.998 1.00 48.69 87 ILE A N 1
ATOM 706 C CA . ILE A 1 87 ? -56.724 1.454 33.242 1.00 48.69 87 ILE A CA 1
ATOM 707 C C . ILE A 1 87 ? -57.478 1.793 31.954 1.00 48.69 87 ILE A C 1
ATOM 709 O O . ILE A 1 87 ? -57.400 1.110 30.934 1.00 48.69 87 ILE A O 1
ATOM 713 N N . LEU A 1 88 ? -58.261 2.864 32.068 1.00 41.94 88 LEU A N 1
ATOM 714 C CA . LEU A 1 88 ? -58.751 3.695 30.977 1.00 41.94 88 LEU A CA 1
ATOM 715 C C . LEU A 1 88 ? -57.563 4.152 30.111 1.00 41.94 88 LEU A C 1
ATOM 717 O O . LEU A 1 88 ? -56.614 4.733 30.629 1.00 41.94 88 LEU A O 1
ATOM 721 N N . MET A 1 89 ? -57.642 3.977 28.791 1.00 49.03 89 MET A N 1
ATOM 722 C CA . MET A 1 89 ? -57.019 4.948 27.880 1.00 49.03 89 MET A CA 1
ATOM 723 C C . MET A 1 89 ? -57.921 6.192 27.871 1.00 49.03 89 MET A C 1
ATOM 725 O O . MET A 1 89 ? -59.144 6.019 27.819 1.00 49.03 89 MET A O 1
ATOM 729 N N . PRO A 1 90 ? -57.380 7.426 27.935 1.00 48.78 90 PRO A N 1
ATOM 730 C CA . PRO A 1 90 ? -56.974 8.076 26.682 1.00 48.78 90 PRO A CA 1
ATOM 731 C C . PRO A 1 90 ? -55.823 9.113 26.768 1.00 48.78 90 PRO A C 1
ATOM 733 O O . PRO A 1 90 ? -55.546 9.692 27.810 1.00 48.78 90 PRO A O 1
ATOM 736 N N . ASP A 1 91 ? -55.237 9.354 25.589 1.00 43.62 91 ASP A N 1
ATOM 737 C CA . ASP A 1 91 ? -54.754 10.636 25.038 1.00 43.62 91 ASP A CA 1
ATOM 738 C C . ASP A 1 91 ? -53.704 11.474 25.801 1.00 43.62 91 ASP A C 1
ATOM 740 O O . ASP A 1 91 ? -54.001 12.161 26.777 1.00 43.62 91 ASP A O 1
ATOM 744 N N . ILE A 1 92 ? -52.488 11.532 25.237 1.00 43.72 92 ILE A N 1
ATOM 745 C CA . ILE A 1 92 ? -51.629 12.719 25.321 1.00 43.72 92 ILE A CA 1
ATOM 746 C C . ILE A 1 92 ? -50.821 12.881 24.022 1.00 43.72 92 ILE A C 1
ATOM 748 O O . ILE A 1 92 ? -49.983 12.057 23.665 1.00 43.72 92 ILE A O 1
ATOM 752 N N . SER A 1 93 ? -51.150 13.975 23.336 1.00 39.81 93 SER A N 1
ATOM 753 C CA . SER A 1 93 ? -50.439 14.738 22.296 1.00 39.81 93 SER A CA 1
ATOM 754 C C . SER A 1 93 ? -48.897 14.627 22.260 1.00 39.81 93 SER A C 1
ATOM 756 O O . SER A 1 93 ? -48.273 14.388 23.292 1.00 39.81 93 SER A O 1
ATOM 758 N N . PRO A 1 94 ? -48.248 14.896 21.101 1.00 47.06 94 PRO A N 1
ATOM 759 C CA . PRO A 1 94 ? -46.793 14.858 20.976 1.00 47.06 94 PRO A CA 1
ATOM 760 C C . PRO A 1 94 ? -46.165 15.994 21.790 1.00 47.06 94 PRO A C 1
ATOM 762 O O . PRO A 1 94 ? -46.149 17.153 21.373 1.00 47.06 94 PRO A O 1
ATOM 765 N N . VAL A 1 95 ? -45.645 15.657 22.967 1.00 41.78 95 VAL A N 1
ATOM 766 C CA . VAL A 1 95 ? -44.776 16.546 23.732 1.00 41.78 95 VAL A CA 1
ATOM 767 C C . VAL A 1 95 ? -43.451 16.641 22.983 1.00 41.78 95 VAL A C 1
ATOM 769 O O . VAL A 1 95 ? -42.628 15.731 22.968 1.00 41.78 95 VAL A O 1
ATOM 772 N N . SER A 1 96 ? -43.315 17.774 22.303 1.00 53.22 96 SER A N 1
ATOM 773 C CA . SER A 1 96 ? -42.063 18.407 21.924 1.00 53.22 96 SER A CA 1
ATOM 774 C C . SER A 1 96 ? -41.188 18.572 23.168 1.00 53.22 96 SER A C 1
ATOM 776 O O . SER A 1 96 ? -41.286 19.579 23.865 1.00 53.22 96 SER A O 1
ATOM 778 N N . GLU A 1 97 ? -40.339 17.590 23.444 1.00 43.78 97 GLU A N 1
ATOM 779 C CA . GLU A 1 97 ? -39.189 17.741 24.331 1.00 43.78 97 G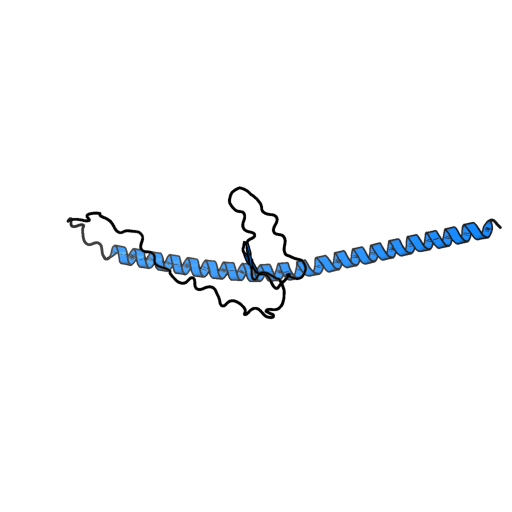LU A CA 1
ATOM 780 C C . GLU A 1 97 ? -37.926 17.750 23.468 1.00 43.78 97 GLU A C 1
ATOM 782 O O . GLU A 1 97 ? -37.415 16.716 23.038 1.00 43.78 97 GLU A O 1
ATOM 787 N N . GLU A 1 98 ? -37.443 18.964 23.195 1.00 54.97 98 GLU A N 1
ATOM 788 C CA . GLU A 1 98 ? -36.052 19.228 22.841 1.00 54.97 98 GLU A CA 1
ATOM 789 C C . GLU A 1 98 ? -35.173 18.725 23.993 1.00 54.97 98 GLU A C 1
ATOM 791 O O . GLU A 1 98 ? -34.887 19.447 24.947 1.00 54.97 98 GLU A O 1
ATOM 796 N N . GLN A 1 99 ? -34.754 17.464 23.938 1.00 42.25 99 GLN A N 1
ATOM 797 C CA . GLN A 1 99 ? -33.618 17.027 24.735 1.00 42.25 99 GLN A CA 1
ATOM 798 C C . GLN A 1 99 ? -32.352 17.513 24.020 1.00 42.25 99 GLN A C 1
ATOM 800 O O . GLN A 1 99 ? -32.177 17.214 22.834 1.00 42.25 99 GLN A O 1
ATOM 805 N N . PRO A 1 100 ? -31.472 18.279 24.688 1.00 43.38 100 PRO A N 1
ATOM 806 C CA . PRO A 1 100 ? -30.214 18.681 24.088 1.00 43.38 100 PRO A CA 1
ATOM 807 C C . PRO A 1 100 ? -29.406 17.414 23.820 1.00 43.38 100 PRO A C 1
ATOM 809 O O . PRO A 1 100 ? -29.015 16.699 24.743 1.00 43.38 100 PRO A O 1
ATOM 812 N N . ILE A 1 101 ? -29.167 17.125 22.542 1.00 42.53 101 ILE A N 1
ATOM 813 C CA . ILE A 1 101 ? -28.159 16.151 22.143 1.00 42.53 101 ILE A CA 1
ATOM 814 C C . ILE A 1 101 ? -26.849 16.672 22.733 1.00 42.53 101 ILE A C 1
ATOM 816 O O . ILE A 1 101 ? -26.368 17.737 22.344 1.00 42.53 101 ILE A O 1
ATOM 820 N N . ILE A 1 102 ? -26.302 15.952 23.710 1.00 47.34 102 ILE A N 1
ATOM 821 C CA . ILE A 1 102 ? -24.951 16.185 24.210 1.00 47.34 102 ILE A CA 1
ATOM 822 C C . ILE A 1 102 ? -24.022 15.736 23.083 1.00 47.34 102 ILE A C 1
ATOM 824 O O . ILE A 1 102 ? -23.635 14.573 22.994 1.00 47.34 102 ILE A O 1
ATOM 828 N N . ILE A 1 103 ? -23.752 16.653 22.157 1.00 54.91 103 ILE A N 1
ATOM 829 C CA . ILE A 1 103 ? -22.698 16.510 21.161 1.00 54.91 103 ILE A CA 1
ATOM 830 C C . ILE A 1 103 ? -21.387 16.550 21.961 1.00 54.91 103 ILE A C 1
ATOM 832 O O . ILE A 1 103 ? -21.190 17.508 22.716 1.00 54.91 103 ILE A O 1
ATOM 836 N N . PRO A 1 104 ? -20.519 15.526 21.868 1.00 52.59 104 PRO A N 1
ATOM 837 C CA . PRO A 1 104 ? -19.175 15.590 22.425 1.00 52.59 104 PRO A CA 1
ATOM 838 C C . PRO A 1 104 ? -18.509 16.884 21.964 1.00 52.59 104 PRO A C 1
ATOM 840 O O . PRO A 1 104 ? -18.621 17.242 20.796 1.00 52.59 104 PRO A O 1
ATOM 843 N N . GLU A 1 105 ? -17.886 17.589 22.902 1.00 52.59 105 GLU A N 1
ATOM 844 C CA . GLU A 1 105 ? -17.246 18.891 22.726 1.00 52.59 105 GLU A CA 1
ATOM 845 C C . GLU A 1 105 ? -16.559 19.006 21.355 1.00 52.59 105 GLU A C 1
ATOM 847 O O . GLU A 1 105 ? -15.554 18.352 21.071 1.00 52.59 105 GLU A O 1
ATOM 852 N N . LEU A 1 106 ? -17.193 19.797 20.484 1.00 50.88 106 LEU A N 1
ATOM 853 C CA . LEU A 1 106 ? -16.753 20.097 19.130 1.00 50.88 106 LEU A CA 1
ATOM 854 C C . LEU A 1 106 ? -15.329 20.667 19.220 1.00 50.88 106 LEU A C 1
ATOM 856 O O . LEU A 1 106 ? -15.142 21.654 19.938 1.00 50.88 106 LEU A O 1
ATOM 860 N N . PRO A 1 107 ? -14.320 20.107 18.528 1.00 51.19 107 PRO A N 1
ATOM 861 C CA . PRO A 1 107 ? -13.026 20.762 18.463 1.00 51.19 107 PRO A CA 1
ATOM 862 C C . PRO A 1 107 ? -13.243 22.143 17.845 1.00 51.19 107 PRO A C 1
ATOM 864 O O . PRO A 1 107 ? -13.744 22.259 16.726 1.00 51.19 107 PRO A O 1
ATOM 867 N N . GLU A 1 108 ? -12.917 23.192 18.605 1.00 56.97 108 GLU A N 1
ATOM 868 C CA . GLU A 1 108 ? -12.994 24.569 18.128 1.00 56.97 108 GLU A CA 1
ATOM 869 C C . GLU A 1 108 ? -12.322 24.653 16.748 1.00 56.97 108 GLU A C 1
ATOM 871 O O . GLU A 1 108 ? -11.183 24.186 16.601 1.00 56.97 108 GLU A O 1
ATOM 876 N N . PRO A 1 109 ? -13.001 25.210 15.726 1.00 53.25 109 PRO A N 1
ATOM 877 C CA . PRO A 1 109 ? -12.441 25.304 14.393 1.00 53.25 109 PRO A CA 1
ATOM 878 C C . PRO A 1 109 ? -11.205 26.194 14.459 1.00 53.25 109 PRO A C 1
ATOM 880 O O . PRO A 1 109 ? -11.289 27.421 14.561 1.00 53.25 109 PRO A O 1
ATOM 883 N N . LYS A 1 110 ? -10.034 25.560 14.408 1.00 54.53 110 LYS A N 1
ATOM 884 C CA . LYS A 1 110 ? -8.791 26.257 14.120 1.00 54.53 110 LYS A CA 1
ATOM 885 C C . LYS A 1 110 ? -8.923 26.777 12.692 1.00 54.53 110 LYS A C 1
ATOM 887 O O . LYS A 1 110 ? -9.068 26.005 11.752 1.00 54.53 110 LYS A O 1
ATOM 892 N N . ASP A 1 111 ? -8.913 28.101 12.587 1.00 54.19 111 ASP A N 1
ATOM 893 C CA . ASP A 1 111 ? -8.834 28.888 11.357 1.00 54.19 111 ASP A CA 1
ATOM 894 C C . ASP A 1 111 ? -10.147 29.074 10.570 1.00 54.19 111 ASP A C 1
ATOM 896 O O . ASP A 1 111 ? -10.362 28.566 9.469 1.00 54.19 111 ASP A O 1
ATOM 900 N N . LEU A 1 112 ? -10.985 29.965 11.111 1.00 56.59 112 LEU A N 1
ATOM 901 C CA . LEU A 1 112 ? -12.144 30.629 10.491 1.00 56.59 112 LEU A CA 1
ATOM 902 C C . LEU A 1 112 ? -11.768 31.555 9.306 1.00 56.59 112 LEU A C 1
ATOM 904 O O . LEU A 1 112 ? -12.229 32.691 9.215 1.00 56.59 112 LEU A O 1
ATOM 908 N N . ASN A 1 113 ? -10.908 31.099 8.391 1.00 56.38 113 ASN A N 1
ATOM 909 C CA . ASN A 1 113 ? -10.529 31.883 7.211 1.00 56.38 113 ASN A CA 1
ATOM 910 C C . ASN A 1 113 ? -10.304 31.058 5.933 1.00 56.38 113 ASN A C 1
ATOM 912 O O . ASN A 1 113 ? -9.571 31.474 5.036 1.00 56.38 113 ASN A O 1
ATOM 916 N N . SER A 1 114 ? -10.938 29.892 5.827 1.00 60.84 114 SER A N 1
ATOM 917 C CA . SER A 1 114 ? -10.956 29.099 4.597 1.00 60.84 114 SER A CA 1
ATOM 918 C C . SER A 1 114 ? -12.402 28.809 4.191 1.00 60.84 114 SER A C 1
ATOM 920 O O . SER A 1 114 ? -13.256 28.586 5.042 1.00 60.84 114 SER A O 1
ATOM 922 N N . SER A 1 115 ? -12.703 28.853 2.889 1.00 75.06 115 SER A N 1
ATOM 923 C CA . SER A 1 115 ? -14.032 28.618 2.284 1.00 75.06 115 SER A CA 1
ATOM 924 C C . SER A 1 115 ? -14.582 27.188 2.467 1.00 75.06 115 SER A C 1
ATOM 926 O O . SER A 1 115 ? -15.341 26.704 1.626 1.00 75.06 115 SER A O 1
ATOM 928 N N . CYS A 1 116 ? -14.175 26.481 3.518 1.00 75.94 116 CYS A N 1
ATOM 929 C CA . CYS A 1 116 ? -14.497 25.087 3.764 1.00 75.94 116 CYS A CA 1
ATOM 930 C C . CYS A 1 116 ? -15.719 24.961 4.685 1.00 75.94 116 CYS A C 1
ATOM 932 O O . CYS A 1 116 ? -15.797 25.657 5.699 1.00 75.94 116 CYS A O 1
ATOM 934 N N . PRO A 1 117 ? -16.683 24.080 4.363 1.00 78.94 117 PRO A N 1
ATOM 935 C CA . PRO A 1 117 ? -17.786 23.791 5.270 1.00 78.94 117 PRO A CA 1
ATOM 936 C C . PRO A 1 117 ? -17.270 23.067 6.521 1.00 78.94 117 PRO A C 1
ATOM 938 O O . PRO A 1 117 ? -16.318 22.293 6.442 1.00 78.94 117 PRO A O 1
ATOM 941 N N . ALA A 1 118 ? -17.917 23.285 7.668 1.00 79.56 118 ALA A N 1
ATOM 942 C CA . ALA A 1 118 ? -17.560 22.604 8.915 1.00 79.56 118 ALA A CA 1
ATOM 943 C C . ALA A 1 118 ? -17.827 21.092 8.843 1.00 79.56 118 ALA A C 1
ATOM 945 O O . ALA A 1 118 ? -17.036 20.303 9.347 1.00 79.56 118 ALA A O 1
ATOM 946 N N . TYR A 1 119 ? -18.903 20.683 8.161 1.00 78.50 119 TYR A N 1
ATOM 947 C CA . TYR A 1 119 ? -19.226 19.275 7.951 1.00 78.50 119 TYR A CA 1
ATOM 948 C C . TYR A 1 119 ? -19.816 19.008 6.561 1.00 78.50 119 TYR A C 1
ATOM 950 O O . TYR A 1 119 ? -20.419 19.890 5.942 1.00 78.50 119 TYR A O 1
ATOM 958 N N . ILE A 1 120 ? -19.665 17.774 6.076 1.00 80.88 120 ILE A N 1
ATOM 959 C CA . ILE A 1 120 ? -20.316 17.252 4.867 1.00 80.88 120 ILE A CA 1
ATOM 960 C C . ILE A 1 120 ? -21.012 15.935 5.221 1.00 80.88 120 ILE A C 1
ATOM 962 O O . ILE A 1 120 ? -20.397 15.023 5.764 1.00 80.88 120 ILE A O 1
ATOM 966 N N . ASN A 1 121 ? -22.302 15.833 4.886 1.00 80.88 121 ASN A N 1
ATOM 967 C CA . ASN A 1 121 ? -23.082 14.610 5.063 1.00 80.88 121 ASN A CA 1
ATOM 968 C C . ASN A 1 121 ? -22.945 13.704 3.827 1.00 80.88 121 ASN A C 1
ATOM 970 O O . ASN A 1 121 ? -23.463 14.024 2.751 1.00 80.88 121 ASN A O 1
ATOM 974 N N . CYS A 1 122 ? -22.256 12.579 3.999 1.00 77.69 122 CYS A N 1
ATOM 975 C CA . CYS A 1 122 ? -22.051 11.556 2.979 1.00 77.69 122 CYS A CA 1
ATOM 976 C C . CYS A 1 122 ? -23.036 10.373 3.102 1.00 77.69 122 CYS A C 1
ATOM 978 O O . CYS A 1 122 ? -22.928 9.421 2.326 1.00 77.69 122 CYS A O 1
ATOM 980 N N . MET A 1 123 ? -23.990 10.413 4.040 1.00 78.94 123 MET A N 1
ATOM 981 C CA . MET A 1 123 ? -24.942 9.328 4.271 1.00 78.94 123 MET A CA 1
ATOM 982 C C . MET A 1 123 ? -25.827 9.096 3.031 1.00 78.94 123 MET A C 1
ATOM 984 O O . MET A 1 123 ? -26.392 10.051 2.472 1.00 78.94 123 MET A O 1
ATOM 988 N N . PRO A 1 124 ? -25.998 7.841 2.573 1.00 72.62 124 PRO A N 1
ATOM 989 C CA . PRO A 1 124 ? -26.927 7.534 1.499 1.00 72.62 124 PRO A CA 1
ATOM 990 C C . PRO A 1 124 ? -28.356 7.817 1.968 1.00 72.62 124 PRO A C 1
ATOM 992 O O . PRO A 1 124 ? -28.905 7.146 2.839 1.00 72.62 124 PRO A O 1
ATOM 995 N N . THR A 1 125 ? -28.990 8.808 1.347 1.00 71.38 125 THR A N 1
ATOM 996 C CA . THR A 1 125 ? -30.443 8.960 1.444 1.00 71.38 125 THR A CA 1
ATOM 997 C C . THR A 1 125 ? -31.071 7.810 0.658 1.00 71.38 125 THR A C 1
ATOM 999 O O . THR A 1 125 ? -30.622 7.505 -0.449 1.00 71.38 125 THR A O 1
ATOM 1002 N N . ILE A 1 126 ? -32.039 7.119 1.272 1.00 69.38 126 ILE A N 1
ATOM 1003 C CA . ILE A 1 126 ? -32.622 5.849 0.801 1.00 69.38 126 ILE A CA 1
ATOM 1004 C C . ILE A 1 126 ? -32.769 5.842 -0.731 1.00 69.38 126 ILE A C 1
ATOM 1006 O O . ILE A 1 126 ? -33.533 6.622 -1.295 1.00 69.38 126 ILE A O 1
ATOM 1010 N N . GLY A 1 127 ? -32.022 4.951 -1.394 1.00 62.31 127 GLY A N 1
ATOM 1011 C CA . GLY A 1 127 ? -32.125 4.691 -2.834 1.00 62.31 127 GLY A CA 1
ATOM 1012 C C . GLY A 1 127 ? -31.082 5.355 -3.744 1.00 62.31 127 GLY A C 1
ATOM 1013 O O . GLY A 1 127 ? -31.061 5.021 -4.926 1.00 62.31 127 GLY A O 1
ATOM 1014 N N . ALA A 1 128 ? -30.192 6.226 -3.250 1.00 63.62 128 ALA A N 1
ATOM 1015 C CA . ALA A 1 128 ? -29.117 6.795 -4.073 1.00 63.62 128 ALA A CA 1
ATOM 1016 C C . ALA A 1 128 ? -27.777 6.886 -3.326 1.00 63.62 128 ALA A C 1
ATOM 1018 O O . ALA A 1 128 ? -27.649 7.586 -2.321 1.00 63.62 128 ALA A O 1
ATOM 1019 N N . ALA A 1 129 ? -26.746 6.222 -3.860 1.00 64.50 129 ALA A N 1
ATOM 1020 C CA . ALA A 1 129 ? -25.371 6.433 -3.421 1.00 64.50 129 ALA A CA 1
ATOM 1021 C C . ALA A 1 129 ? -24.900 7.806 -3.923 1.00 64.50 129 ALA A C 1
ATOM 1023 O O . ALA A 1 129 ? -24.716 8.006 -5.125 1.00 64.50 129 ALA A O 1
ATOM 1024 N N . ARG A 1 130 ? -24.737 8.773 -3.016 1.00 65.00 130 ARG A N 1
ATOM 1025 C CA . ARG A 1 130 ? -24.138 10.067 -3.355 1.00 65.00 130 ARG A CA 1
ATOM 1026 C C . ARG A 1 130 ? -22.621 9.912 -3.367 1.00 65.00 130 ARG A C 1
ATOM 1028 O O . ARG A 1 130 ? -22.034 9.463 -2.389 1.00 65.00 130 ARG A O 1
ATOM 1035 N N . SER A 1 131 ? -21.979 10.294 -4.466 1.00 68.50 131 SER A N 1
ATOM 1036 C CA . SER A 1 131 ? -20.525 10.447 -4.512 1.00 68.50 131 SER A CA 1
ATOM 1037 C C . SER A 1 131 ? -20.139 11.665 -3.673 1.00 68.50 131 SER A C 1
ATOM 1039 O O . SER A 1 131 ? -20.333 12.802 -4.108 1.00 68.50 131 SER A O 1
ATOM 1041 N N . CYS A 1 132 ? -19.657 11.427 -2.453 1.00 75.44 132 CYS A N 1
ATOM 1042 C CA . CYS A 1 132 ? -19.206 12.491 -1.566 1.00 75.44 132 CYS A CA 1
ATOM 1043 C C . CYS A 1 132 ? -17.906 13.088 -2.119 1.00 75.44 132 CYS A C 1
ATOM 1045 O O . CYS A 1 132 ? -16.911 12.378 -2.249 1.00 75.44 132 CYS A O 1
ATOM 1047 N N . SER A 1 133 ? -17.925 14.368 -2.497 1.00 77.69 133 SER A N 1
ATOM 1048 C CA . SER A 1 133 ? -16.748 15.069 -3.017 1.00 77.69 133 SER A CA 1
ATOM 1049 C C . SER A 1 133 ? -16.354 16.169 -2.046 1.00 77.69 133 SER A C 1
ATOM 1051 O O . SER A 1 133 ? -17.079 17.150 -1.886 1.00 77.69 133 SER A O 1
ATOM 1053 N N . ILE A 1 134 ? -15.198 16.002 -1.413 1.00 79.81 134 ILE A N 1
ATOM 1054 C CA . ILE A 1 134 ? -14.613 17.002 -0.519 1.00 79.81 134 ILE A CA 1
ATOM 1055 C C . ILE A 1 134 ? -13.957 18.080 -1.396 1.00 79.81 134 ILE A C 1
ATOM 1057 O O . ILE A 1 134 ? -13.253 17.729 -2.350 1.00 79.81 134 ILE A O 1
ATOM 1061 N N . PRO A 1 135 ? -14.189 19.381 -1.145 1.00 78.94 135 PRO A N 1
ATOM 1062 C CA . PRO A 1 135 ? -13.519 20.436 -1.892 1.00 78.94 135 PRO A CA 1
ATOM 1063 C C . PRO A 1 135 ? -12.001 20.369 -1.683 1.00 78.94 135 PRO A C 1
ATOM 1065 O O . PRO A 1 135 ? -11.524 20.092 -0.581 1.00 78.94 135 PRO A O 1
ATOM 1068 N N . ILE A 1 136 ? -11.241 20.658 -2.741 1.00 73.25 136 ILE A N 1
ATOM 1069 C CA . ILE A 1 136 ? -9.776 20.676 -2.681 1.00 73.25 136 ILE A CA 1
ATOM 1070 C C . ILE A 1 136 ? -9.291 21.656 -1.599 1.00 73.25 136 ILE A C 1
ATOM 1072 O O . ILE A 1 136 ? -9.682 22.821 -1.587 1.00 73.25 136 ILE A O 1
ATOM 1076 N N . GLY A 1 137 ? -8.442 21.181 -0.685 1.00 73.19 137 GLY A N 1
ATOM 1077 C CA . GLY A 1 137 ? -7.906 21.985 0.420 1.00 73.19 137 GLY A CA 1
ATOM 1078 C C . GLY A 1 137 ? -8.742 21.994 1.706 1.00 73.19 137 GLY A C 1
ATOM 1079 O O . GLY A 1 137 ? -8.307 22.604 2.675 1.00 73.19 137 GLY A O 1
ATOM 1080 N N . CYS A 1 138 ? -9.884 21.297 1.746 1.00 76.31 138 CYS A N 1
ATOM 1081 C CA . CYS A 1 138 ? -10.695 21.122 2.962 1.00 76.31 138 CYS A CA 1
ATOM 1082 C C . CYS A 1 138 ? -10.444 19.779 3.677 1.00 76.31 138 CYS A C 1
ATOM 1084 O O . CYS A 1 138 ? -11.173 19.401 4.597 1.00 76.31 138 CYS A O 1
ATOM 1086 N N . GLU A 1 139 ? -9.413 19.047 3.253 1.00 77.12 139 GLU A N 1
ATOM 1087 C CA . GLU A 1 139 ? -9.004 17.777 3.854 1.00 77.12 139 GLU A CA 1
ATOM 1088 C C . GLU A 1 139 ? -8.508 18.010 5.290 1.00 77.12 139 GLU A C 1
ATOM 1090 O O . GLU A 1 139 ? -7.567 18.767 5.518 1.00 77.12 139 GLU A O 1
ATOM 1095 N N . GLY A 1 140 ? -9.169 17.384 6.268 1.00 69.06 140 GLY A N 1
ATOM 1096 C CA . GLY A 1 140 ? -8.845 17.531 7.693 1.00 69.06 140 GLY A CA 1
ATOM 1097 C C . GLY A 1 140 ? -9.418 18.780 8.376 1.00 69.06 140 GLY A C 1
ATOM 1098 O O . GLY A 1 140 ? -9.246 18.921 9.582 1.00 69.06 140 GLY A O 1
ATOM 1099 N N . ILE A 1 141 ? -10.107 19.656 7.632 1.00 77.25 141 ILE A N 1
ATOM 1100 C CA . ILE A 1 141 ? -10.850 20.813 8.172 1.00 77.25 141 ILE A CA 1
ATOM 1101 C C . ILE A 1 141 ? -12.338 20.474 8.285 1.00 77.25 141 ILE A C 1
ATOM 1103 O O . ILE A 1 141 ? -12.993 20.820 9.263 1.00 77.25 141 ILE A O 1
ATOM 1107 N N . THR A 1 142 ? -12.873 19.797 7.269 1.00 75.62 142 THR A N 1
ATOM 1108 C CA . THR A 1 142 ? -14.284 19.428 7.198 1.00 75.62 142 THR A CA 1
ATOM 1109 C C . THR A 1 142 ? -14.522 18.043 7.796 1.00 75.62 142 THR A C 1
ATOM 1111 O O . THR A 1 142 ? -13.889 17.070 7.383 1.00 75.62 142 THR A O 1
ATOM 1114 N N . GLU A 1 143 ? -15.477 17.937 8.718 1.00 78.88 143 GLU A N 1
ATOM 1115 C CA . GLU A 1 143 ? -15.894 16.670 9.320 1.00 78.88 143 GLU A CA 1
ATOM 1116 C C . GLU A 1 143 ? -16.870 15.907 8.407 1.00 78.88 143 GLU A C 1
ATOM 1118 O O . GLU A 1 143 ? -17.803 16.478 7.835 1.00 78.88 143 GLU A O 1
ATOM 1123 N N . LEU A 1 144 ? -16.653 14.601 8.240 1.00 77.19 144 LEU A N 1
ATOM 1124 C CA . LEU A 1 144 ? -17.510 13.751 7.414 1.00 77.19 144 LEU A CA 1
ATOM 1125 C C . LEU A 1 144 ? -18.506 13.018 8.301 1.00 77.19 144 LEU A C 1
ATOM 1127 O O . LEU A 1 144 ? -18.124 12.164 9.098 1.00 77.19 144 LEU A O 1
ATOM 1131 N N . VAL A 1 145 ? -19.785 13.335 8.121 1.00 75.12 145 VAL A N 1
ATOM 1132 C CA . VAL A 1 145 ? -20.881 12.634 8.789 1.00 75.12 145 VAL A CA 1
ATOM 1133 C C . VAL A 1 145 ? -21.390 11.552 7.841 1.00 75.12 145 VAL A C 1
ATOM 1135 O O . VAL A 1 145 ? -21.738 11.850 6.693 1.00 75.12 145 VAL A O 1
ATOM 1138 N N . TYR A 1 146 ? -21.395 10.305 8.310 1.00 68.88 146 TYR A N 1
ATOM 1139 C CA . TYR A 1 146 ? -21.838 9.124 7.565 1.00 68.88 146 TYR A CA 1
ATOM 1140 C C . TYR A 1 146 ? -23.180 8.600 8.045 1.00 68.88 146 TYR A C 1
ATOM 1142 O O . TYR A 1 146 ? -23.514 8.783 9.236 1.00 68.88 146 TYR A O 1
#

Sequence (146 aa):
MKENQDERKKIMKVGVILIMILVFVFWLFVMKHSFIKQASEVNQDKEELQSIRDELNETLDKLNEGLNKIKEVESENFLPATSSSDILMPDISPVSEEQPIIIPELPEPKDLNSSCPAYINCMPTIGAARSCSIPIGCEGITELVY

pLDDT: mean 70.13, std 17.77, range [38.47, 97.75]

Radius of gyration: 35.03 Å; chains: 1; bounding box: 94×49×87 Å

Foldseek 3Di:
DVVVVVVVVVVVVVVVVVVVVVVVVVVVVVVVVVVVVVVVVVVVVVVVVVVVVVVVVVVVVVVVVVVVVVVVVV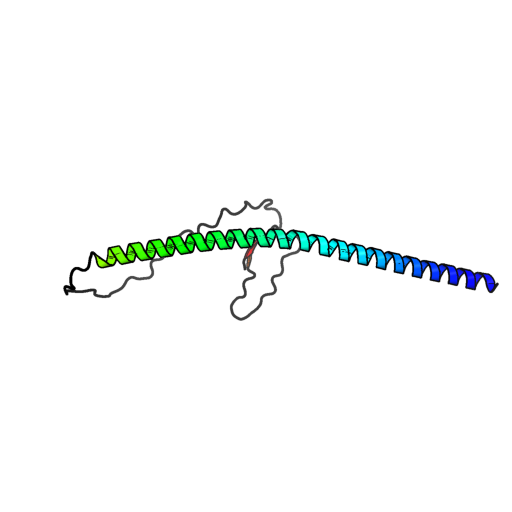VVPDDDDDDDDDDDDDDDDDPPDPDPPPDPPDDDQDDPPDPADQEDEQDDDPPDRDPDDGPPPCVPRYHYHD